Protein AF-A0A925ESD6-F1 (afdb_monomer_lite)

Radius of gyration: 20.18 Å; chains: 1; bounding box: 40×48×52 Å

pLDDT: mean 81.11, std 11.87, range [50.09, 95.19]

Sequence (131 aa):
MIEFLLDKLGITPVLFAGVSLWALALYLVFWQLNNRLVDLCGLWLNEMDRSMYNKETLERRPAGWEERNLLFASILSVIPALIASVFVFVILSATLGQSWALAMGVLFSIGSGVYQLGRQDARNSGTNRRP

Structure (mmCIF, N/CA/C/O backbone):
data_AF-A0A925ESD6-F1
#
_entry.id   AF-A0A925ESD6-F1
#
loop_
_atom_site.group_PDB
_atom_site.id
_atom_site.type_symbol
_atom_site.label_atom_id
_atom_site.label_alt_id
_atom_site.label_comp_id
_atom_site.label_asym_id
_atom_site.label_entity_id
_atom_site.label_seq_id
_atom_site.pdbx_PDB_ins_code
_atom_site.Cartn_x
_atom_site.Cartn_y
_atom_site.Cartn_z
_atom_site.occupancy
_atom_site.B_iso_or_equiv
_atom_site.auth_seq_id
_atom_site.auth_comp_id
_atom_site.auth_asym_id
_atom_site.auth_atom_id
_atom_site.pdbx_PDB_model_num
ATOM 1 N N . MET A 1 1 ? 11.105 13.793 23.929 1.00 50.09 1 MET A N 1
ATOM 2 C CA . MET A 1 1 ? 10.517 15.024 23.344 1.00 50.09 1 MET A CA 1
ATOM 3 C C . MET A 1 1 ? 9.790 14.744 22.026 1.00 50.09 1 MET A C 1
ATOM 5 O O . MET A 1 1 ? 8.660 15.185 21.896 1.00 50.09 1 MET A O 1
ATOM 9 N N . ILE A 1 2 ? 10.372 13.971 21.097 1.00 59.28 2 ILE A N 1
ATOM 10 C CA . ILE A 1 2 ? 9.706 13.550 19.844 1.00 59.28 2 ILE A CA 1
ATOM 11 C C . ILE A 1 2 ? 8.471 12.667 20.108 1.00 59.28 2 ILE A C 1
ATOM 13 O O . ILE A 1 2 ? 7.426 12.906 19.516 1.00 59.28 2 ILE A O 1
ATOM 17 N N . GLU A 1 3 ? 8.543 11.729 21.059 1.00 59.69 3 GLU A N 1
ATOM 18 C CA . GLU A 1 3 ? 7.414 10.831 21.372 1.00 59.69 3 GLU A CA 1
ATOM 19 C C . GLU A 1 3 ? 6.167 11.561 21.893 1.00 59.69 3 GLU A C 1
ATOM 21 O O . GLU A 1 3 ? 5.057 11.236 21.500 1.00 59.69 3 GLU A O 1
ATOM 26 N N . PHE A 1 4 ? 6.340 12.623 22.685 1.00 59.62 4 PHE A N 1
ATOM 27 C CA . PHE A 1 4 ? 5.232 13.438 23.199 1.00 59.62 4 PHE A CA 1
ATOM 28 C C . PHE A 1 4 ? 4.533 14.260 22.099 1.00 59.62 4 PHE A C 1
ATOM 30 O O . PHE A 1 4 ? 3.324 14.474 22.151 1.00 59.62 4 PHE A O 1
ATOM 37 N N . LEU A 1 5 ? 5.284 14.717 21.088 1.00 54.53 5 LEU A N 1
ATOM 38 C CA . LEU A 1 5 ? 4.716 15.406 19.924 1.00 54.53 5 LEU A CA 1
ATOM 39 C C . LEU A 1 5 ? 3.994 14.433 18.982 1.00 54.53 5 LEU A C 1
ATOM 41 O O . LEU A 1 5 ? 2.945 14.795 18.455 1.00 54.53 5 LEU A O 1
ATOM 45 N N . LEU A 1 6 ? 4.511 13.210 18.807 1.00 55.41 6 LEU A N 1
ATOM 46 C CA . LEU A 1 6 ? 3.856 12.151 18.026 1.00 55.41 6 LEU A CA 1
ATOM 47 C C . LEU A 1 6 ? 2.515 11.731 18.637 1.00 55.41 6 LEU A C 1
ATOM 49 O O . LEU A 1 6 ? 1.532 11.586 17.910 1.00 55.41 6 LEU A O 1
ATOM 53 N N . ASP A 1 7 ? 2.466 11.611 19.964 1.00 59.91 7 ASP A N 1
ATOM 54 C CA . ASP A 1 7 ? 1.257 11.234 20.700 1.00 59.91 7 ASP A CA 1
ATOM 55 C C . ASP A 1 7 ? 0.176 12.328 20.606 1.00 59.91 7 ASP A C 1
ATOM 57 O O . ASP A 1 7 ? -0.997 12.046 20.365 1.00 59.91 7 ASP A O 1
ATOM 61 N N . LYS A 1 8 ? 0.577 13.610 20.658 1.00 56.44 8 LYS A N 1
ATOM 62 C CA . LYS A 1 8 ? -0.329 14.754 20.429 1.00 56.44 8 LYS A CA 1
ATOM 63 C C . LYS A 1 8 ? -0.786 14.915 18.975 1.00 56.44 8 LYS A C 1
ATOM 65 O O . LYS A 1 8 ? -1.862 15.461 18.744 1.00 56.44 8 LYS A O 1
ATOM 70 N N . LEU A 1 9 ? 0.022 14.475 18.008 1.00 54.94 9 LEU A N 1
ATOM 71 C CA . LEU A 1 9 ? -0.329 14.428 16.582 1.00 54.94 9 LEU A CA 1
ATOM 72 C C . LEU A 1 9 ? -1.198 13.207 16.229 1.00 54.94 9 LEU A C 1
ATOM 74 O O . LEU A 1 9 ? -1.610 13.075 15.078 1.00 54.94 9 LEU A O 1
ATOM 78 N N . GLY A 1 10 ? -1.473 12.311 17.186 1.00 56.53 10 GLY A N 1
ATOM 79 C CA . GLY A 1 10 ? -2.245 11.088 16.955 1.00 56.53 10 GLY A CA 1
ATOM 80 C C . GLY A 1 10 ? -1.508 10.041 16.111 1.00 56.53 10 GLY A C 1
ATOM 81 O O . GLY A 1 10 ? -2.109 9.039 15.718 1.00 56.53 10 GLY A O 1
ATOM 82 N N . ILE A 1 11 ? -0.207 10.236 15.853 1.00 61.94 11 ILE A N 1
ATOM 83 C CA . ILE A 1 11 ? 0.666 9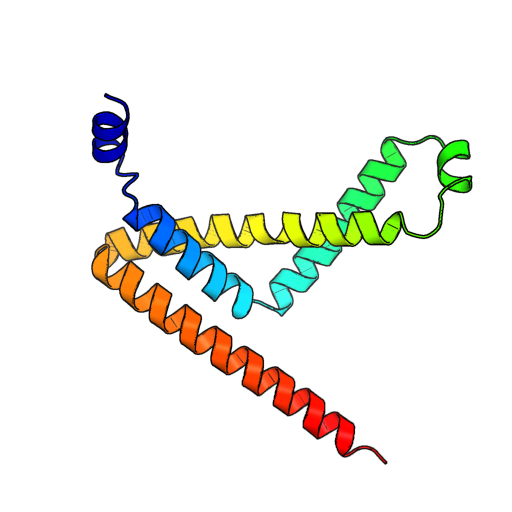.280 15.159 1.00 61.94 11 ILE A CA 1
ATOM 84 C C . ILE A 1 11 ? 1.120 8.249 16.192 1.00 61.94 11 ILE A C 1
ATOM 86 O O . ILE A 1 11 ? 2.263 8.204 16.642 1.00 61.94 11 ILE A O 1
ATOM 90 N N . THR A 1 12 ? 0.164 7.437 16.615 1.00 72.75 12 THR A N 1
ATOM 91 C CA . THR A 1 12 ? 0.405 6.304 17.500 1.00 72.75 12 THR A CA 1
ATOM 92 C C . THR A 1 12 ? 0.919 5.119 16.673 1.00 72.75 12 THR A C 1
ATOM 94 O O . THR A 1 12 ? 0.550 4.984 15.502 1.00 72.75 12 THR A O 1
ATOM 97 N N . PRO A 1 13 ? 1.728 4.207 17.246 1.00 79.81 13 PRO A N 1
ATOM 98 C CA . PRO A 1 13 ? 2.143 2.962 16.580 1.00 79.81 13 PRO A CA 1
ATOM 99 C C . PRO A 1 13 ? 0.959 2.175 15.994 1.00 79.81 13 PRO A C 1
ATOM 101 O O . PRO A 1 13 ? 1.061 1.514 14.962 1.00 79.81 13 PRO A O 1
ATOM 104 N N . VAL A 1 14 ? -0.198 2.324 16.637 1.00 82.44 14 VAL A N 1
ATOM 105 C CA . VAL A 1 14 ? -1.495 1.796 16.224 1.00 82.44 14 VAL A CA 1
ATOM 106 C C . VAL A 1 14 ? -1.909 2.268 14.828 1.00 82.44 14 VAL A C 1
ATOM 108 O O . VAL A 1 14 ? -2.446 1.476 14.058 1.00 82.44 14 VAL A O 1
ATOM 111 N N . LEU A 1 15 ? -1.644 3.527 14.473 1.00 83.62 15 LEU A N 1
ATOM 112 C CA . LEU A 1 15 ? -1.996 4.077 13.166 1.00 83.62 15 LEU A CA 1
ATOM 113 C C . LEU A 1 15 ? -1.196 3.396 12.052 1.00 83.62 15 LEU A C 1
ATOM 115 O O . LEU A 1 15 ? -1.781 2.951 11.072 1.00 83.62 15 LEU A O 1
ATOM 119 N N . PHE A 1 16 ? 0.116 3.220 12.224 1.00 86.88 16 PHE A N 1
ATOM 120 C CA . PHE A 1 16 ? 0.942 2.489 11.254 1.00 86.88 16 PHE A CA 1
ATOM 121 C C . PHE A 1 16 ? 0.553 1.009 11.151 1.00 86.88 16 PHE A C 1
ATOM 123 O O . PHE A 1 16 ? 0.512 0.455 10.049 1.00 86.88 16 PHE A O 1
ATOM 130 N N . ALA A 1 17 ? 0.211 0.372 12.273 1.00 89.44 17 ALA A N 1
ATOM 131 C CA . ALA A 1 17 ? -0.283 -1.002 12.270 1.00 89.44 17 ALA A CA 1
ATOM 132 C C . ALA A 1 17 ? -1.626 -1.117 11.525 1.00 89.44 17 ALA A C 1
ATOM 134 O O . ALA A 1 17 ? -1.793 -1.986 10.673 1.00 89.44 17 ALA A O 1
ATOM 135 N N . GLY A 1 18 ? -2.567 -0.204 11.771 1.00 90.19 18 GLY A N 1
ATOM 136 C CA . GLY A 1 18 ? -3.864 -0.198 11.098 1.00 90.19 18 GLY A CA 1
ATOM 137 C C . GLY A 1 18 ? -3.764 0.106 9.608 1.00 90.19 18 GLY A C 1
ATOM 138 O O . GLY A 1 18 ? -4.332 -0.616 8.792 1.00 90.19 18 GLY A O 1
ATOM 139 N N . VAL A 1 19 ? -2.996 1.130 9.243 1.00 91.81 19 VAL A N 1
ATOM 140 C CA . VAL A 1 19 ? -2.756 1.506 7.844 1.00 91.81 19 VAL A CA 1
ATOM 141 C C . VAL A 1 19 ? -2.075 0.365 7.089 1.00 91.81 19 VAL A C 1
ATOM 143 O O . VAL A 1 19 ? -2.512 0.034 5.994 1.00 91.81 19 VAL A O 1
ATOM 146 N N . SER A 1 20 ? -1.072 -0.303 7.670 1.00 91.06 20 SER A N 1
ATOM 147 C CA . SER A 1 20 ? -0.402 -1.429 7.000 1.00 91.06 20 SER A CA 1
ATOM 148 C C . SER A 1 20 ? -1.323 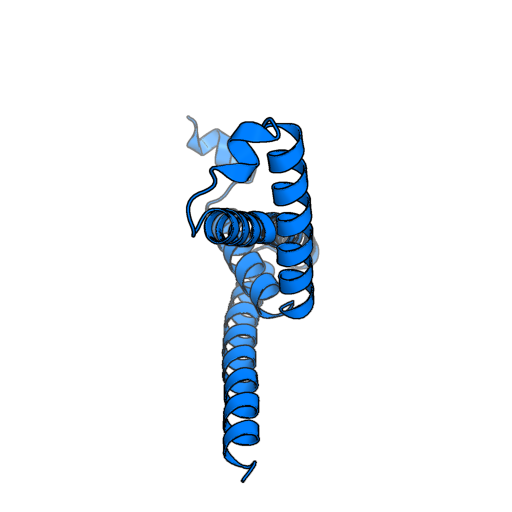-2.640 6.791 1.00 91.06 20 SER A C 1
ATOM 150 O O . SER A 1 20 ? -1.292 -3.239 5.715 1.00 91.06 20 SER A O 1
ATOM 152 N N . LEU A 1 21 ? -2.202 -2.953 7.751 1.00 93.44 21 LEU A N 1
ATOM 153 C CA . LEU A 1 21 ? -3.234 -3.987 7.593 1.00 93.44 21 LEU A CA 1
ATOM 154 C C . LEU A 1 21 ? -4.218 -3.644 6.470 1.00 93.44 21 LEU A C 1
ATOM 156 O O . LEU A 1 21 ? -4.485 -4.467 5.596 1.00 93.44 21 LEU A O 1
ATOM 160 N N . TRP A 1 22 ? -4.735 -2.415 6.452 1.00 94.25 22 TRP A N 1
ATOM 161 C CA . TRP A 1 22 ? -5.653 -1.984 5.398 1.00 94.25 22 TRP A CA 1
ATOM 162 C C . TRP A 1 22 ? -4.974 -1.899 4.032 1.00 94.25 22 TRP A C 1
ATOM 164 O O . TRP A 1 22 ? -5.590 -2.258 3.031 1.00 94.25 22 TRP A O 1
ATOM 174 N N . ALA A 1 23 ? -3.707 -1.490 3.974 1.00 92.75 23 ALA A N 1
ATOM 175 C CA . ALA A 1 23 ? -2.934 -1.470 2.739 1.00 92.75 23 ALA A CA 1
ATOM 176 C C . ALA A 1 23 ? -2.782 -2.881 2.173 1.00 92.75 23 ALA A C 1
ATOM 178 O O . ALA A 1 23 ? -3.046 -3.088 0.990 1.00 92.75 23 ALA A O 1
ATOM 179 N N . LEU A 1 24 ? -2.436 -3.855 3.021 1.00 90.31 24 LEU A N 1
ATOM 180 C CA . LEU A 1 24 ? -2.337 -5.257 2.627 1.00 90.31 24 LEU A CA 1
ATOM 181 C C . LEU A 1 24 ? -3.688 -5.796 2.146 1.00 90.31 24 LEU A C 1
ATOM 183 O O . LEU A 1 24 ? -3.769 -6.373 1.063 1.00 90.31 24 LEU A O 1
ATOM 187 N N . ALA A 1 25 ? -4.756 -5.575 2.913 1.00 92.44 25 ALA A N 1
ATOM 188 C CA . ALA A 1 25 ? -6.091 -6.037 2.555 1.00 92.44 25 ALA A CA 1
ATOM 189 C C . ALA A 1 25 ? -6.561 -5.460 1.210 1.00 92.44 25 ALA A C 1
ATOM 191 O O . ALA A 1 25 ? -6.997 -6.204 0.331 1.00 92.44 25 ALA A O 1
ATOM 192 N N . LEU A 1 26 ? -6.434 -4.144 1.015 1.00 90.12 26 LEU A N 1
ATOM 193 C CA . LEU A 1 26 ? -6.815 -3.484 -0.234 1.00 90.12 26 LEU A CA 1
ATOM 194 C C . LEU A 1 26 ? -5.945 -3.961 -1.397 1.00 90.12 26 LEU A C 1
ATOM 196 O O . LEU A 1 26 ? -6.474 -4.269 -2.465 1.00 90.12 26 LEU A O 1
ATOM 200 N N . TYR A 1 27 ? -4.636 -4.098 -1.182 1.00 88.81 27 TYR A N 1
ATOM 201 C CA . TYR A 1 27 ? -3.725 -4.624 -2.192 1.00 88.81 27 TYR A CA 1
ATOM 202 C C . TYR A 1 27 ? -4.136 -6.037 -2.637 1.00 88.81 27 TYR A C 1
ATOM 204 O O . TYR A 1 27 ? -4.134 -6.350 -3.827 1.00 88.81 27 TYR A O 1
ATOM 212 N N . LEU A 1 28 ? -4.550 -6.893 -1.702 1.00 86.31 28 LEU A N 1
ATOM 213 C CA . LEU A 1 28 ? -4.951 -8.256 -2.031 1.00 86.31 28 LEU A CA 1
ATOM 214 C C . LEU A 1 28 ? -6.330 -8.333 -2.703 1.00 86.31 28 LEU A C 1
ATOM 216 O O . LEU A 1 28 ? -6.512 -9.134 -3.622 1.00 86.31 28 LEU A O 1
ATOM 220 N N . VAL A 1 29 ? -7.299 -7.524 -2.277 1.00 84.31 29 VAL A N 1
ATOM 221 C CA . VAL A 1 29 ? -8.657 -7.530 -2.851 1.00 84.31 29 VAL A CA 1
ATOM 222 C C . VAL A 1 29 ? -8.659 -6.950 -4.265 1.00 84.31 29 VAL A C 1
ATOM 224 O O . VAL A 1 29 ? -9.262 -7.518 -5.180 1.00 84.31 29 VAL A O 1
ATOM 227 N N . PHE A 1 30 ? -7.944 -5.849 -4.480 1.00 84.38 30 PHE A N 1
ATOM 228 C CA . PHE A 1 30 ? -7.977 -5.097 -5.729 1.00 84.38 30 PHE A CA 1
ATOM 229 C C . PHE A 1 30 ? -6.936 -5.573 -6.753 1.00 84.38 30 PHE A C 1
ATOM 231 O O . PHE A 1 30 ? -6.292 -4.767 -7.419 1.00 84.38 30 PHE A O 1
ATOM 238 N N . TRP A 1 31 ? -6.819 -6.890 -6.961 1.00 78.00 31 TRP A N 1
ATOM 239 C CA . TRP A 1 31 ? -5.876 -7.477 -7.929 1.00 78.00 31 TRP A CA 1
ATOM 240 C C . TRP A 1 31 ? -5.943 -6.829 -9.325 1.00 78.00 31 TRP A C 1
ATOM 242 O O . TRP A 1 31 ? -4.921 -6.527 -9.932 1.00 78.00 31 TRP A O 1
ATOM 252 N N . GLN A 1 32 ? -7.152 -6.608 -9.851 1.00 76.94 32 GLN A N 1
ATOM 253 C CA . GLN A 1 32 ? -7.332 -6.004 -11.178 1.00 76.94 32 GLN A CA 1
ATOM 254 C C . GLN A 1 32 ? -6.891 -4.537 -11.217 1.00 76.94 32 GLN A C 1
ATOM 256 O O . GLN A 1 32 ? -6.353 -4.091 -12.228 1.00 76.94 32 GLN A O 1
ATOM 261 N N . LEU A 1 33 ? -7.121 -3.794 -10.131 1.00 78.19 33 LEU A N 1
ATOM 262 C CA . LEU A 1 33 ? -6.707 -2.399 -10.025 1.00 78.19 33 LEU A CA 1
ATOM 263 C C . LEU A 1 33 ? -5.185 -2.310 -9.929 1.00 78.19 33 LEU A C 1
ATOM 265 O O . LEU A 1 33 ? -4.585 -1.525 -10.652 1.00 78.19 33 LEU A O 1
ATOM 269 N N . ASN A 1 34 ? -4.567 -3.162 -9.108 1.00 82.12 34 ASN A N 1
ATOM 270 C CA . ASN A 1 34 ? -3.117 -3.210 -8.962 1.00 82.12 34 ASN A CA 1
ATOM 271 C C . ASN A 1 34 ? -2.425 -3.518 -10.282 1.00 82.12 34 ASN A C 1
ATOM 273 O O . ASN A 1 34 ? -1.521 -2.784 -10.652 1.00 82.12 34 ASN A O 1
ATOM 277 N N . ASN A 1 35 ? -2.885 -4.518 -11.038 1.00 82.62 35 ASN A N 1
ATOM 278 C CA . ASN A 1 35 ? -2.282 -4.816 -12.339 1.00 82.62 35 ASN A CA 1
ATOM 279 C C . ASN A 1 35 ? -2.354 -3.612 -13.289 1.00 82.62 35 ASN A C 1
ATOM 281 O O . ASN A 1 35 ? -1.354 -3.260 -13.901 1.00 82.62 35 ASN A O 1
ATOM 285 N N . ARG A 1 36 ? -3.494 -2.910 -13.335 1.00 84.50 36 ARG A N 1
ATOM 286 C CA . ARG A 1 36 ? -3.614 -1.680 -14.135 1.00 84.50 36 ARG A CA 1
ATOM 287 C C . ARG A 1 36 ? -2.681 -0.573 -13.652 1.00 84.50 36 ARG A C 1
ATOM 289 O O . ARG A 1 36 ? -2.144 0.161 -14.471 1.00 84.50 36 ARG A O 1
ATOM 296 N N . LEU A 1 37 ? -2.499 -0.431 -12.340 1.00 85.31 37 LEU A N 1
ATOM 297 C CA . LEU A 1 37 ? -1.568 0.543 -11.774 1.00 85.31 37 LEU A CA 1
ATOM 298 C C . LEU A 1 37 ? -0.121 0.199 -12.131 1.00 85.31 37 LEU A C 1
ATOM 300 O O . LEU A 1 37 ? 0.626 1.106 -12.485 1.00 85.31 37 LEU A O 1
ATOM 304 N N . VAL A 1 38 ? 0.259 -1.080 -12.088 1.00 84.88 38 VAL A N 1
ATOM 305 C CA . VAL A 1 38 ? 1.580 -1.545 -12.536 1.00 84.88 38 VAL A CA 1
ATOM 306 C C . VAL A 1 38 ? 1.782 -1.228 -14.015 1.00 84.88 38 VAL A C 1
ATOM 308 O O . VAL A 1 38 ? 2.809 -0.652 -14.360 1.00 84.88 38 VAL A O 1
ATOM 311 N N . ASP A 1 39 ? 0.796 -1.505 -14.869 1.00 84.94 39 ASP A N 1
ATOM 312 C CA . ASP A 1 39 ? 0.889 -1.219 -16.305 1.00 84.94 39 ASP A CA 1
ATOM 313 C C . ASP A 1 39 ? 1.027 0.289 -16.576 1.00 84.94 39 ASP A C 1
ATOM 315 O O . ASP A 1 39 ? 1.907 0.713 -17.323 1.00 84.94 39 ASP A O 1
ATOM 319 N N . LEU A 1 40 ? 0.204 1.123 -15.927 1.00 86.31 40 LEU A N 1
ATOM 320 C CA . LEU A 1 40 ? 0.267 2.584 -16.058 1.00 86.31 40 LEU A CA 1
ATOM 321 C C . LEU A 1 40 ? 1.596 3.149 -15.551 1.00 86.31 40 LEU A C 1
ATOM 323 O O . LEU A 1 40 ? 2.191 4.000 -16.212 1.00 86.31 40 LEU A O 1
ATOM 327 N N . CYS A 1 41 ? 2.074 2.671 -14.400 1.00 84.38 41 CYS A N 1
ATOM 328 C CA . CYS A 1 41 ? 3.368 3.079 -13.863 1.00 84.38 41 CYS A CA 1
ATOM 329 C C . CYS A 1 41 ? 4.505 2.617 -14.775 1.00 84.38 41 CYS A C 1
ATOM 331 O O . CYS A 1 41 ? 5.436 3.381 -14.991 1.00 84.38 41 CYS A O 1
ATOM 333 N N . GLY A 1 42 ? 4.419 1.414 -15.347 1.00 83.81 42 GLY A N 1
ATOM 334 C CA . GLY A 1 42 ? 5.401 0.890 -16.292 1.00 83.81 42 GLY A CA 1
ATOM 335 C C . GLY A 1 42 ? 5.469 1.724 -17.567 1.00 83.81 42 GLY A C 1
ATOM 336 O O . GLY A 1 42 ? 6.559 2.103 -17.988 1.00 83.81 42 GLY A O 1
ATOM 337 N N . LEU A 1 43 ? 4.315 2.084 -18.135 1.00 84.00 43 LEU A N 1
ATOM 338 C CA . LEU A 1 43 ? 4.227 2.976 -19.295 1.00 84.00 43 LEU A CA 1
ATOM 339 C C . LEU A 1 43 ? 4.794 4.363 -18.987 1.00 84.00 43 LEU A C 1
ATOM 341 O O . LEU A 1 43 ? 5.587 4.888 -19.764 1.00 84.00 43 LEU A O 1
ATOM 345 N N . TRP A 1 44 ? 4.430 4.937 -17.840 1.00 86.62 44 TRP A N 1
ATOM 346 C CA . TRP A 1 44 ? 4.920 6.248 -17.424 1.00 86.62 44 TRP A CA 1
ATOM 347 C C . TRP A 1 44 ? 6.433 6.246 -17.189 1.00 86.62 44 TRP A C 1
ATOM 349 O O . TRP A 1 44 ? 7.127 7.150 -17.643 1.00 86.62 44 TRP A O 1
ATOM 359 N N . LEU A 1 45 ? 6.961 5.207 -16.537 1.00 83.31 45 LEU A N 1
ATOM 360 C CA . LEU A 1 45 ? 8.392 5.063 -16.284 1.00 83.31 45 LEU A CA 1
ATOM 361 C C . LEU A 1 45 ? 9.166 4.855 -17.591 1.00 83.31 45 LEU A C 1
ATOM 363 O O . LEU A 1 45 ? 10.234 5.431 -17.759 1.00 83.31 45 LEU A O 1
ATOM 367 N N . ASN A 1 46 ? 8.609 4.092 -18.536 1.00 81.19 46 ASN A N 1
ATOM 368 C CA . ASN A 1 46 ? 9.201 3.907 -19.859 1.00 81.19 46 ASN A CA 1
ATOM 369 C C . ASN A 1 46 ? 9.236 5.223 -20.658 1.00 81.19 46 ASN A C 1
ATOM 371 O O . ASN A 1 46 ? 10.235 5.530 -21.305 1.00 81.19 46 ASN A O 1
ATOM 375 N N . GLU A 1 47 ? 8.184 6.039 -20.558 1.00 83.31 47 GLU A N 1
ATOM 376 C CA . GLU A 1 47 ? 8.133 7.355 -21.204 1.00 83.31 47 GLU A CA 1
ATOM 377 C C . GLU A 1 47 ? 9.110 8.352 -20.558 1.00 83.31 47 GLU A C 1
ATOM 379 O O . GLU A 1 47 ? 9.821 9.070 -21.262 1.00 83.31 47 GLU A O 1
ATOM 384 N N . MET A 1 48 ? 9.223 8.350 -19.225 1.00 83.06 48 MET A N 1
ATOM 385 C CA . MET A 1 48 ? 10.211 9.165 -18.503 1.00 83.06 48 MET A CA 1
ATOM 386 C C . MET A 1 48 ? 11.642 8.797 -18.898 1.00 83.06 48 MET A C 1
ATOM 388 O O . MET A 1 48 ? 12.475 9.668 -19.148 1.00 83.06 48 MET A O 1
ATOM 392 N N . ASP A 1 49 ? 11.917 7.503 -19.017 1.00 73.19 49 ASP A N 1
ATOM 393 C CA . ASP A 1 49 ? 13.226 6.987 -19.396 1.00 73.19 49 ASP A CA 1
ATOM 394 C C . ASP A 1 49 ? 13.564 7.347 -20.859 1.00 73.19 49 ASP A C 1
ATOM 396 O O . ASP A 1 49 ? 14.690 7.729 -21.183 1.00 73.19 49 ASP A O 1
ATOM 400 N N . ARG A 1 50 ? 12.566 7.342 -21.753 1.00 74.94 50 ARG A N 1
ATOM 401 C CA . ARG A 1 50 ? 12.712 7.814 -23.140 1.00 74.94 50 ARG A CA 1
ATOM 402 C C . ARG A 1 50 ? 12.925 9.327 -23.240 1.00 74.94 50 ARG A C 1
ATOM 404 O O . ARG A 1 50 ? 13.634 9.776 -24.136 1.00 74.94 50 ARG A O 1
ATOM 411 N N . SER A 1 51 ? 12.336 10.102 -22.331 1.00 79.19 51 SER A N 1
ATOM 412 C CA . SER A 1 51 ? 12.541 11.552 -22.246 1.00 79.19 51 SER A CA 1
ATOM 413 C C . SER A 1 51 ? 13.931 11.926 -21.724 1.00 79.19 51 SER A C 1
ATOM 415 O O . SER A 1 51 ? 14.408 13.022 -22.019 1.00 79.19 51 SER A O 1
ATOM 417 N N . MET A 1 52 ? 14.556 11.068 -20.915 1.00 70.94 52 MET A N 1
ATOM 418 C CA . MET A 1 52 ? 15.812 11.378 -20.227 1.00 70.94 52 MET A CA 1
ATOM 419 C C . MET A 1 52 ? 17.053 10.906 -21.000 1.00 70.94 52 MET A C 1
ATOM 421 O O . MET A 1 52 ? 18.120 11.508 -20.871 1.00 70.94 52 MET A O 1
ATOM 425 N N . TYR A 1 53 ? 16.927 9.862 -21.824 1.00 68.69 53 TYR A N 1
ATOM 426 C CA . TYR A 1 53 ? 18.045 9.270 -22.561 1.00 68.69 53 TYR A CA 1
ATOM 427 C C . TYR A 1 53 ? 17.994 9.564 -24.066 1.00 68.69 53 TYR A C 1
ATOM 429 O O . TYR A 1 53 ? 16.952 9.493 -24.712 1.00 68.69 53 TYR A O 1
ATOM 437 N N . ASN A 1 54 ? 19.158 9.875 -24.643 1.00 74.50 54 ASN A N 1
ATOM 438 C CA . ASN A 1 54 ? 19.304 10.131 -26.074 1.00 74.50 54 ASN A CA 1
ATOM 439 C C . ASN A 1 54 ? 19.151 8.831 -26.896 1.00 74.50 54 ASN A C 1
ATOM 441 O O . ASN A 1 54 ? 19.347 7.725 -26.390 1.00 74.50 54 ASN A O 1
ATOM 445 N N . LYS A 1 55 ? 18.828 8.938 -28.190 1.00 65.44 55 LYS A N 1
ATOM 446 C CA . LYS A 1 55 ? 18.544 7.761 -29.043 1.00 65.44 55 LYS A CA 1
ATOM 447 C C . LYS A 1 55 ? 19.714 6.765 -29.114 1.00 65.44 55 LYS A C 1
ATOM 449 O O . LYS A 1 55 ? 19.494 5.561 -29.109 1.00 65.44 55 LYS A O 1
ATOM 454 N N . GLU A 1 56 ? 20.948 7.261 -29.069 1.00 63.97 56 GLU A N 1
ATOM 455 C CA . GLU A 1 56 ? 22.168 6.440 -29.106 1.00 63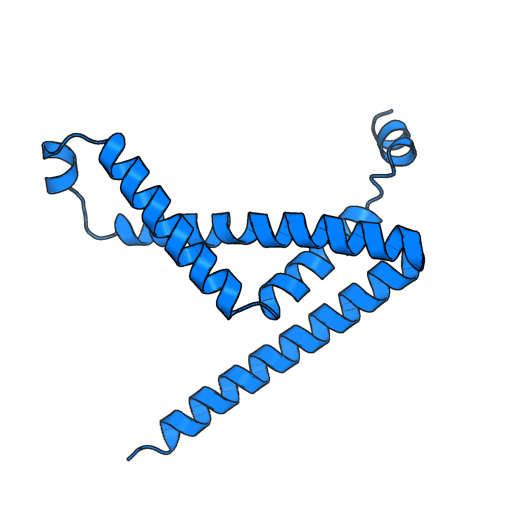.97 56 GLU A CA 1
ATOM 456 C C . GLU A 1 56 ? 22.384 5.590 -27.839 1.00 63.97 56 GLU A C 1
ATOM 458 O O . GLU A 1 56 ? 22.962 4.504 -27.908 1.00 63.97 56 GLU A O 1
ATOM 463 N N . THR A 1 57 ? 21.921 6.049 -26.669 1.00 63.25 57 THR A N 1
ATOM 464 C CA . THR A 1 57 ? 21.989 5.273 -25.417 1.00 63.25 57 THR A CA 1
ATOM 465 C C . THR A 1 57 ? 20.824 4.295 -25.280 1.00 63.25 57 THR A C 1
ATOM 467 O O . THR A 1 57 ? 20.987 3.249 -24.654 1.00 63.25 57 THR A O 1
ATOM 470 N N . LEU A 1 58 ? 19.680 4.584 -25.911 1.00 65.38 58 LEU A N 1
ATOM 471 C CA . LEU A 1 58 ? 18.548 3.657 -26.034 1.00 65.38 58 LEU A CA 1
ATOM 472 C C . LEU A 1 58 ? 18.912 2.408 -26.857 1.00 65.38 58 LEU A C 1
ATOM 474 O O . LEU A 1 58 ? 18.560 1.301 -26.458 1.00 65.38 58 LEU A O 1
ATOM 478 N N . GLU A 1 59 ? 19.663 2.566 -27.949 1.00 65.19 59 GLU A N 1
ATOM 479 C CA . GLU A 1 59 ? 20.095 1.451 -28.812 1.00 65.19 59 GLU A CA 1
ATOM 480 C C . GLU A 1 59 ? 21.162 0.552 -28.167 1.00 65.19 59 GLU A C 1
ATOM 482 O O . GLU A 1 59 ? 21.309 -0.610 -28.539 1.00 65.19 59 GLU A O 1
ATOM 487 N N . ARG A 1 60 ? 21.887 1.060 -27.162 1.00 70.00 60 ARG A N 1
ATOM 488 C CA . ARG A 1 60 ? 22.897 0.302 -26.403 1.00 70.00 60 ARG A CA 1
ATOM 489 C C . ARG A 1 60 ? 22.349 -0.368 -25.139 1.00 70.00 60 ARG A C 1
ATOM 491 O O . ARG A 1 60 ? 23.147 -0.830 -24.322 1.00 70.00 60 ARG A O 1
ATOM 498 N N . ARG A 1 61 ? 21.024 -0.412 -24.935 1.00 67.38 61 ARG A N 1
ATOM 499 C CA . ARG A 1 61 ? 20.436 -1.006 -23.722 1.00 67.38 61 ARG A CA 1
ATOM 500 C C . ARG A 1 61 ? 20.794 -2.496 -23.598 1.00 67.38 61 ARG A C 1
ATOM 502 O O . ARG A 1 61 ? 20.473 -3.272 -24.496 1.00 67.38 61 ARG A O 1
ATOM 509 N N . PRO A 1 62 ? 21.399 -2.929 -22.476 1.00 68.19 62 PRO A N 1
ATOM 510 C CA . PRO A 1 62 ? 21.509 -4.345 -22.163 1.00 68.19 62 PRO A CA 1
ATOM 511 C C . PRO A 1 62 ? 20.131 -4.983 -21.938 1.00 68.19 62 PRO A C 1
ATOM 513 O O . PRO A 1 62 ? 19.190 -4.327 -21.483 1.00 68.19 62 PRO A O 1
ATOM 516 N N . ALA A 1 63 ? 20.033 -6.288 -22.195 1.00 60.41 63 ALA A N 1
ATOM 517 C CA . ALA A 1 63 ? 18.868 -7.082 -21.816 1.00 60.41 63 ALA A CA 1
ATOM 518 C C . ALA A 1 63 ? 18.640 -6.989 -20.289 1.00 60.41 63 ALA A C 1
ATOM 520 O O . ALA A 1 63 ? 19.581 -7.174 -19.518 1.00 60.41 63 ALA A O 1
ATOM 521 N N . GLY A 1 64 ? 17.418 -6.645 -19.861 1.00 65.44 64 GLY A N 1
ATOM 522 C CA . GLY A 1 64 ? 17.033 -6.500 -18.443 1.00 65.44 64 GLY A CA 1
ATOM 523 C C . GLY A 1 64 ? 16.665 -5.077 -17.985 1.00 65.44 64 GLY A C 1
ATOM 524 O O . GLY A 1 64 ? 16.237 -4.881 -16.848 1.00 65.44 64 GLY A O 1
ATOM 525 N N . TRP A 1 65 ? 16.781 -4.058 -18.844 1.00 67.38 65 TRP A N 1
ATOM 526 C CA . TRP A 1 65 ? 16.366 -2.687 -18.490 1.00 67.38 65 TRP A CA 1
ATOM 527 C C . TRP A 1 65 ? 14.847 -2.520 -18.348 1.00 67.38 65 TRP A C 1
ATOM 529 O O . TRP A 1 65 ? 14.393 -1.849 -17.424 1.00 67.38 65 TRP A O 1
ATOM 539 N N . GLU A 1 66 ? 14.057 -3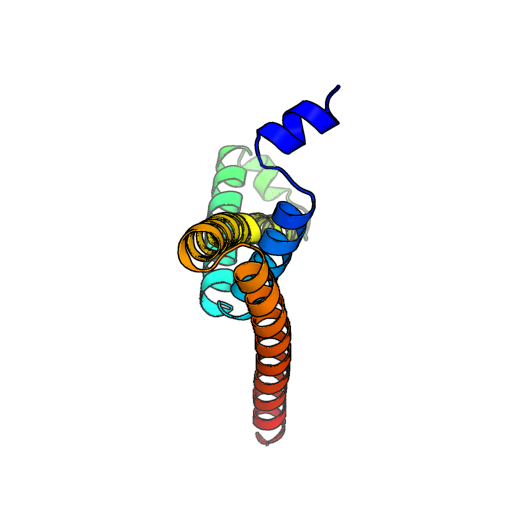.165 -19.206 1.00 69.06 66 GLU A N 1
ATOM 540 C CA . GLU A 1 66 ? 12.590 -3.159 -19.089 1.00 69.06 66 GLU A CA 1
ATOM 541 C C . GLU A 1 66 ? 12.113 -3.905 -17.839 1.00 69.06 66 GLU A C 1
ATOM 543 O O . GLU A 1 66 ? 1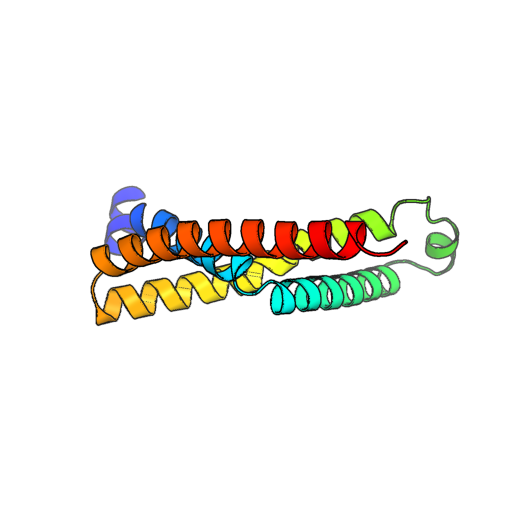1.181 -3.464 -17.169 1.00 69.06 66 GLU A O 1
ATOM 548 N N . GLU A 1 67 ? 12.808 -4.978 -17.456 1.00 75.94 67 GLU A N 1
ATOM 549 C CA . GLU A 1 67 ? 12.520 -5.734 -16.234 1.00 75.94 67 GLU A CA 1
ATOM 550 C C . GLU A 1 67 ? 12.733 -4.877 -14.980 1.00 75.94 67 GLU A C 1
ATOM 552 O O . GLU A 1 67 ? 11.906 -4.899 -14.069 1.00 75.94 67 GLU A O 1
ATOM 557 N N . ARG A 1 68 ? 13.783 -4.040 -14.948 1.00 76.62 68 ARG A N 1
ATOM 558 C CA . ARG A 1 68 ? 13.981 -3.062 -13.862 1.00 76.62 68 ARG A CA 1
ATOM 559 C C . ARG A 1 68 ? 12.822 -2.072 -13.781 1.00 76.62 68 ARG A C 1
ATOM 561 O O . ARG A 1 68 ? 12.337 -1.807 -12.682 1.00 76.62 68 ARG A O 1
ATOM 568 N N . ASN A 1 69 ? 12.358 -1.554 -14.918 1.00 78.81 69 ASN A N 1
ATOM 569 C CA . ASN A 1 69 ? 11.224 -0.632 -14.941 1.00 78.81 69 ASN A CA 1
ATOM 570 C C . ASN A 1 69 ? 9.928 -1.294 -14.458 1.00 78.81 69 ASN A C 1
ATOM 572 O O . ASN A 1 69 ? 9.179 -0.677 -13.702 1.00 78.81 69 ASN A O 1
ATOM 576 N N . LEU A 1 70 ? 9.694 -2.559 -14.814 1.00 79.06 70 LEU A N 1
ATOM 577 C CA . LEU A 1 70 ? 8.559 -3.339 -14.314 1.00 79.06 70 LEU A CA 1
ATOM 578 C C . LEU A 1 70 ? 8.627 -3.554 -12.794 1.00 79.06 70 LEU A C 1
ATOM 580 O O . LEU A 1 70 ? 7.613 -3.425 -12.107 1.00 79.06 70 LEU A O 1
ATOM 584 N N . LEU A 1 71 ? 9.817 -3.811 -12.243 1.00 82.25 71 LEU A N 1
ATOM 585 C CA . LEU A 1 71 ? 10.011 -3.926 -10.794 1.00 82.25 71 LEU A CA 1
ATOM 586 C C . LEU A 1 71 ? 9.709 -2.606 -10.070 1.00 82.25 71 LEU A C 1
ATOM 588 O O . LEU A 1 71 ? 8.972 -2.598 -9.081 1.00 82.25 71 LEU A O 1
ATOM 592 N N . PHE A 1 72 ? 10.224 -1.482 -10.573 1.00 82.06 72 PHE A N 1
ATOM 593 C CA . PHE A 1 72 ? 9.923 -0.167 -10.000 1.00 82.06 72 PHE A CA 1
ATOM 594 C C . PHE A 1 72 ? 8.441 0.189 -10.126 1.00 82.06 72 PHE A C 1
ATOM 596 O O . PHE A 1 72 ? 7.861 0.699 -9.168 1.00 82.06 72 PHE A O 1
ATOM 603 N N . ALA A 1 73 ? 7.807 -0.137 -11.252 1.00 85.56 73 ALA A N 1
ATOM 604 C CA . ALA A 1 73 ? 6.374 0.044 -11.444 1.00 85.56 73 ALA A CA 1
ATOM 605 C C . ALA A 1 73 ? 5.551 -0.770 -10.432 1.00 85.56 73 ALA A C 1
ATOM 607 O O . ALA A 1 73 ? 4.592 -0.249 -9.861 1.00 85.56 73 ALA A O 1
ATOM 608 N N . SER A 1 74 ? 5.965 -2.008 -10.135 1.00 84.56 74 SER A N 1
ATOM 609 C CA . SER A 1 74 ? 5.342 -2.830 -9.092 1.00 84.56 74 SER A CA 1
ATOM 610 C C . SER A 1 74 ? 5.399 -2.160 -7.721 1.00 84.56 74 SER A C 1
ATOM 612 O O . SER A 1 74 ? 4.388 -2.126 -7.022 1.00 84.56 74 SER A O 1
ATOM 614 N N . ILE A 1 75 ? 6.546 -1.602 -7.333 1.00 85.75 75 ILE A N 1
ATOM 615 C CA . ILE A 1 75 ? 6.697 -0.918 -6.040 1.00 85.75 75 ILE A CA 1
ATOM 616 C C . ILE A 1 75 ? 5.863 0.370 -6.015 1.00 85.75 75 ILE A C 1
ATOM 618 O O . ILE A 1 75 ? 5.143 0.624 -5.048 1.00 85.75 75 ILE A O 1
ATOM 622 N N . LEU A 1 76 ? 5.905 1.161 -7.091 1.00 86.12 76 LEU A N 1
ATOM 623 C CA . LEU A 1 76 ? 5.160 2.417 -7.195 1.00 86.12 76 LEU A CA 1
ATOM 624 C C . LEU A 1 76 ? 3.641 2.192 -7.117 1.00 86.12 76 LEU A C 1
ATOM 626 O O . LEU A 1 76 ? 2.922 2.997 -6.524 1.00 86.12 76 LEU A O 1
ATOM 630 N N . SER A 1 77 ? 3.157 1.064 -7.648 1.00 85.94 77 SER A N 1
ATOM 631 C CA . SER A 1 77 ? 1.737 0.687 -7.625 1.00 85.94 77 SER A CA 1
ATOM 632 C C . SER A 1 77 ? 1.169 0.471 -6.215 1.00 85.94 77 SER A C 1
ATOM 634 O O . SER A 1 77 ? -0.048 0.487 -6.031 1.00 85.94 77 SER A O 1
ATOM 636 N N . VAL A 1 78 ? 2.029 0.313 -5.203 1.00 86.38 78 VAL A N 1
ATOM 637 C CA . VAL A 1 78 ? 1.623 0.176 -3.796 1.00 86.38 78 VAL A CA 1
ATOM 638 C C . VAL A 1 78 ? 1.195 1.526 -3.206 1.00 86.38 78 VAL A C 1
ATOM 640 O O . VAL A 1 78 ? 0.384 1.564 -2.280 1.00 86.38 78 VAL A O 1
ATOM 643 N N . ILE A 1 79 ? 1.675 2.650 -3.752 1.00 88.31 79 ILE A N 1
ATOM 644 C CA . ILE A 1 79 ? 1.403 3.995 -3.217 1.00 88.31 79 ILE A CA 1
ATOM 645 C C . ILE A 1 79 ? -0.103 4.323 -3.207 1.00 88.31 79 ILE A C 1
ATOM 647 O O . ILE A 1 79 ? -0.601 4.739 -2.159 1.00 88.31 79 ILE A O 1
ATOM 651 N N . PRO A 1 80 ? -0.876 4.103 -4.290 1.00 86.06 80 PRO A N 1
ATOM 652 C CA . PRO A 1 80 ? -2.325 4.303 -4.263 1.00 86.06 80 PRO A CA 1
ATOM 653 C C . PRO A 1 80 ? -3.041 3.462 -3.200 1.00 86.06 80 PRO A C 1
ATOM 655 O O . PRO A 1 80 ? -3.950 3.961 -2.537 1.00 86.06 80 PRO A O 1
ATOM 658 N N . ALA A 1 81 ? -2.612 2.211 -2.998 1.00 88.19 81 ALA A N 1
ATOM 659 C CA . ALA A 1 81 ? -3.173 1.342 -1.965 1.00 88.19 81 ALA A CA 1
ATOM 660 C C . ALA A 1 81 ? -2.861 1.866 -0.554 1.00 88.19 81 ALA A C 1
ATOM 662 O O . ALA A 1 81 ? -3.736 1.851 0.312 1.00 88.19 81 ALA A O 1
ATOM 663 N N . LEU A 1 82 ? -1.655 2.402 -0.333 1.00 90.31 82 LEU A N 1
ATOM 664 C CA . LEU A 1 82 ? -1.288 3.059 0.923 1.00 90.31 82 LEU A CA 1
ATOM 665 C C . LEU A 1 82 ? -2.143 4.302 1.180 1.00 90.31 82 LEU A C 1
ATOM 667 O O . LEU A 1 82 ? -2.695 4.446 2.268 1.00 90.31 82 LEU A O 1
ATOM 671 N N . ILE A 1 83 ? -2.326 5.162 0.180 1.00 90.75 83 ILE A N 1
ATOM 672 C CA . ILE A 1 83 ? -3.185 6.346 0.307 1.00 90.75 83 ILE A CA 1
ATOM 673 C C . ILE A 1 83 ? -4.613 5.920 0.671 1.00 90.75 83 ILE A C 1
ATOM 675 O O . ILE A 1 83 ? -5.169 6.401 1.659 1.00 90.75 83 ILE A O 1
ATOM 679 N N . ALA A 1 84 ? -5.182 4.961 -0.066 1.00 91.19 84 ALA A N 1
ATOM 680 C CA . ALA A 1 84 ? -6.515 4.432 0.208 1.00 91.19 84 ALA A CA 1
ATOM 681 C C . ALA A 1 84 ? -6.624 3.828 1.617 1.00 91.19 84 ALA A C 1
ATOM 683 O O . ALA A 1 84 ? -7.626 4.036 2.298 1.00 91.19 84 ALA A O 1
ATOM 684 N N . SER A 1 85 ? -5.588 3.133 2.090 1.00 91.38 85 SER A N 1
ATOM 685 C CA . SER A 1 85 ? -5.580 2.543 3.430 1.00 91.38 85 SER A CA 1
ATOM 686 C C . SER A 1 85 ? -5.621 3.583 4.547 1.00 91.38 85 SER A C 1
ATOM 688 O O . SER A 1 85 ? -6.331 3.377 5.530 1.00 91.38 85 SER A O 1
ATOM 690 N N . VAL A 1 86 ? -4.945 4.727 4.378 1.00 91.69 86 VAL A N 1
ATOM 691 C CA . VAL A 1 86 ? -5.035 5.850 5.322 1.00 91.69 86 VAL A CA 1
ATOM 692 C C . VAL A 1 86 ? -6.460 6.388 5.354 1.00 91.69 86 VAL A C 1
ATOM 694 O O . VAL A 1 86 ? -7.020 6.540 6.437 1.00 91.69 86 VAL A O 1
ATOM 697 N N . PHE A 1 87 ? -7.081 6.606 4.190 1.00 92.56 87 PHE A N 1
ATOM 698 C CA . PHE A 1 87 ? -8.474 7.055 4.122 1.00 92.56 87 PHE A CA 1
ATOM 699 C C . PHE A 1 87 ? -9.423 6.082 4.821 1.00 92.56 87 PHE A C 1
ATOM 701 O O . PHE A 1 87 ? -10.207 6.501 5.669 1.00 92.56 87 PHE A O 1
ATOM 708 N N . VAL A 1 88 ? -9.329 4.788 4.512 1.00 92.44 88 VAL A N 1
ATOM 709 C CA . VAL A 1 88 ? -10.191 3.766 5.118 1.00 92.44 88 VAL A CA 1
ATOM 710 C C . VAL A 1 88 ? -9.977 3.695 6.629 1.00 92.44 88 VAL A C 1
ATOM 712 O O . VAL A 1 88 ? -10.950 3.714 7.382 1.00 92.44 88 VAL A O 1
ATOM 715 N N . PHE A 1 89 ? -8.726 3.679 7.093 1.00 91.19 89 PHE A N 1
ATOM 716 C CA . PHE A 1 89 ? -8.423 3.629 8.520 1.00 91.19 89 PHE A CA 1
ATOM 717 C C . PHE A 1 89 ? -8.936 4.868 9.261 1.00 91.19 89 PHE A C 1
ATOM 719 O O . PHE A 1 89 ? -9.529 4.728 10.330 1.00 91.19 89 PHE A O 1
ATOM 726 N N . VAL A 1 90 ? -8.752 6.067 8.700 1.00 89.75 90 VAL A N 1
ATOM 727 C CA . VAL A 1 90 ? -9.222 7.324 9.302 1.00 89.75 90 VAL A CA 1
ATOM 728 C C . VAL A 1 90 ? -10.746 7.375 9.344 1.00 89.75 90 VAL A C 1
ATOM 730 O O . VAL A 1 90 ? -11.298 7.685 10.397 1.00 89.75 90 VAL A O 1
ATOM 733 N N . ILE A 1 91 ? -11.429 7.020 8.249 1.00 92.31 91 ILE A N 1
ATOM 734 C CA . ILE A 1 91 ? -12.899 6.985 8.196 1.00 92.31 91 ILE A CA 1
ATOM 735 C C . ILE A 1 91 ? -13.432 6.026 9.260 1.00 92.31 91 ILE A C 1
ATOM 737 O O . ILE A 1 91 ? -14.247 6.425 10.085 1.00 92.31 91 IL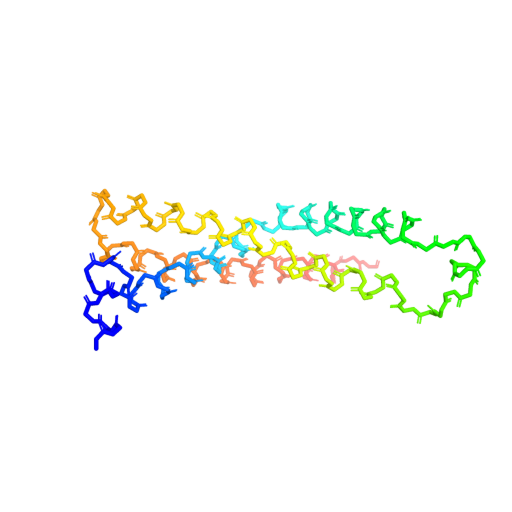E A O 1
ATOM 741 N N . LEU A 1 92 ? -12.930 4.791 9.295 1.00 92.12 92 LEU A N 1
ATOM 742 C CA . LEU A 1 92 ? -13.390 3.785 10.252 1.00 92.12 92 LEU A CA 1
ATOM 743 C C . LEU A 1 92 ? -13.063 4.158 11.697 1.00 92.12 92 LEU A C 1
ATOM 745 O O . LEU A 1 92 ? -13.882 3.936 12.588 1.00 92.12 92 LEU A O 1
ATOM 749 N N . SER A 1 93 ? -11.893 4.751 11.928 1.00 88.12 93 SER A N 1
ATOM 750 C CA . SER A 1 93 ? -11.509 5.233 13.255 1.00 88.12 93 SER A CA 1
ATOM 751 C C . SER A 1 93 ? -12.408 6.377 13.717 1.00 88.12 93 SER A C 1
ATOM 753 O O . SER A 1 93 ? -12.745 6.428 14.896 1.00 88.12 93 SER A O 1
ATOM 755 N N . ALA A 1 94 ? -12.832 7.259 12.808 1.00 88.12 94 ALA A N 1
ATOM 756 C CA . ALA A 1 94 ? -13.748 8.352 13.114 1.00 88.12 94 ALA A CA 1
ATOM 757 C C . ALA A 1 94 ? -15.194 7.873 13.334 1.00 88.12 94 ALA A C 1
ATOM 759 O O . ALA A 1 94 ? -15.894 8.436 14.171 1.00 88.12 94 ALA A O 1
ATOM 760 N N . THR A 1 95 ? -15.651 6.845 12.609 1.00 92.12 95 THR A N 1
ATOM 761 C CA . THR A 1 95 ? -17.041 6.369 12.694 1.00 92.12 95 THR A CA 1
ATOM 762 C C . THR A 1 95 ? -17.265 5.331 13.792 1.00 92.12 95 THR A C 1
ATOM 764 O O . THR A 1 95 ? -18.258 5.409 14.507 1.00 92.12 95 THR A O 1
ATOM 767 N N . LEU A 1 96 ? -16.381 4.334 13.909 1.00 89.62 96 LEU A N 1
ATOM 768 C CA . LEU A 1 96 ? -16.544 3.182 14.812 1.00 89.62 96 LEU A CA 1
ATOM 769 C C . LEU A 1 96 ? -15.497 3.147 15.939 1.00 89.62 96 LEU A C 1
ATOM 771 O O . LEU A 1 96 ? -15.647 2.382 16.890 1.00 89.62 96 LEU A O 1
ATOM 775 N N . GLY A 1 97 ? -14.445 3.961 15.854 1.00 87.56 97 GLY A N 1
ATOM 776 C CA . GLY A 1 97 ? -13.323 3.946 16.789 1.00 87.56 97 GLY A CA 1
ATOM 777 C C . GLY A 1 97 ? -12.141 3.102 16.302 1.00 87.56 97 GLY A C 1
ATOM 778 O O . GLY A 1 97 ? -12.263 2.218 15.450 1.00 87.56 97 GLY A O 1
ATOM 779 N N . GLN A 1 98 ? -10.959 3.375 16.862 1.00 83.69 98 GLN A N 1
ATOM 780 C CA . GLN A 1 98 ? -9.701 2.757 16.421 1.00 83.69 98 GLN A CA 1
ATOM 781 C C . GLN A 1 98 ? -9.670 1.230 16.592 1.00 83.69 98 GLN A C 1
ATOM 783 O O . GLN A 1 98 ? -9.128 0.532 15.738 1.00 83.69 98 GLN A O 1
ATOM 788 N N . SER A 1 99 ? -10.258 0.688 17.664 1.00 88.44 99 SER A N 1
ATOM 789 C CA . SER A 1 99 ? -10.265 -0.761 17.922 1.00 88.44 99 SER A CA 1
ATOM 790 C C . SER A 1 99 ? -11.015 -1.539 16.838 1.00 88.44 99 SER A C 1
ATOM 792 O O . SER A 1 99 ? -10.533 -2.568 16.363 1.00 88.44 99 SER A O 1
ATOM 794 N N . TRP A 1 100 ? -12.154 -1.012 16.389 1.00 92.00 100 TRP A N 1
ATOM 795 C CA . TRP A 1 100 ? -12.936 -1.576 15.292 1.00 92.00 100 TRP A CA 1
ATOM 796 C C . TRP A 1 100 ? -12.198 -1.493 13.959 1.00 92.00 100 TRP A C 1
ATOM 798 O O . TRP A 1 100 ? -12.164 -2.478 13.219 1.00 92.00 100 TRP A O 1
ATOM 808 N N . ALA A 1 101 ? -11.568 -0.351 13.668 1.00 90.31 101 ALA A N 1
ATOM 809 C CA . ALA A 1 101 ? -10.780 -0.174 12.451 1.00 90.31 101 ALA A CA 1
ATOM 810 C C . ALA A 1 101 ? -9.629 -1.195 12.358 1.00 90.31 101 ALA A C 1
ATOM 812 O O . ALA A 1 101 ? -9.399 -1.761 11.287 1.00 90.31 101 ALA A O 1
ATOM 813 N N . LEU A 1 102 ? -8.945 -1.476 13.474 1.00 89.50 102 LEU A N 1
ATOM 814 C CA . LEU A 1 102 ? -7.890 -2.494 13.548 1.00 89.50 102 LEU A CA 1
ATOM 815 C C . LEU A 1 102 ? -8.439 -3.910 13.370 1.00 89.50 102 LEU A C 1
ATOM 817 O O . LEU A 1 102 ? -7.937 -4.656 12.531 1.00 89.50 102 LEU A O 1
ATOM 821 N N . ALA A 1 103 ? -9.469 -4.282 14.137 1.00 93.06 103 ALA A N 1
ATOM 822 C CA . ALA A 1 103 ? -10.031 -5.631 14.107 1.00 93.06 103 ALA A CA 1
ATOM 823 C C . ALA A 1 103 ? -10.559 -5.991 12.711 1.00 93.06 103 ALA A C 1
ATOM 825 O O . ALA A 1 103 ? -10.261 -7.066 12.187 1.00 93.06 103 ALA A O 1
ATOM 826 N N . MET A 1 104 ? -11.277 -5.065 12.068 1.00 94.00 104 MET A N 1
ATOM 827 C CA . MET A 1 104 ? -11.727 -5.250 10.689 1.00 94.00 104 MET A CA 1
ATOM 828 C C . MET A 1 104 ? -10.555 -5.332 9.713 1.00 94.00 104 MET A C 1
ATOM 830 O O . MET A 1 104 ? -10.568 -6.203 8.850 1.00 94.00 104 MET A O 1
ATOM 834 N N . GLY A 1 105 ? -9.516 -4.507 9.875 1.00 92.31 105 GLY A N 1
ATOM 835 C CA . GLY A 1 105 ? -8.308 -4.589 9.049 1.00 92.31 105 GLY A CA 1
ATOM 836 C C . GLY A 1 105 ? -7.647 -5.972 9.103 1.00 92.31 105 GLY A C 1
ATOM 837 O O . GLY A 1 105 ? -7.294 -6.529 8.061 1.00 92.31 105 GLY A O 1
ATOM 838 N N . VAL A 1 106 ? -7.547 -6.575 10.295 1.00 94.44 106 VAL A N 1
ATOM 839 C CA . VAL A 1 106 ? -7.032 -7.947 10.467 1.00 94.44 106 VAL A CA 1
ATOM 840 C C . VAL A 1 106 ? -7.925 -8.965 9.755 1.00 94.44 106 VAL A C 1
ATOM 842 O O . VAL A 1 106 ? -7.427 -9.770 8.966 1.00 94.44 106 VAL A O 1
ATOM 845 N N . LEU A 1 107 ? -9.241 -8.916 9.984 1.00 95.19 107 LEU A N 1
ATOM 846 C CA . LEU A 1 107 ? -10.190 -9.853 9.372 1.00 95.19 107 LEU A CA 1
ATOM 847 C C . LEU A 1 107 ? -10.184 -9.764 7.843 1.00 95.19 107 LEU A C 1
ATOM 849 O O . LEU A 1 107 ? -10.147 -10.792 7.166 1.00 95.19 107 LEU A O 1
ATOM 853 N N . PHE A 1 108 ? -10.164 -8.551 7.293 1.00 94.44 108 PHE A N 1
ATOM 854 C CA . PHE A 1 108 ? -10.075 -8.334 5.852 1.00 94.44 108 PHE A CA 1
ATOM 855 C C . PHE A 1 108 ? -8.735 -8.806 5.281 1.00 94.44 108 PHE A C 1
ATOM 857 O O . PHE A 1 108 ? -8.713 -9.383 4.194 1.00 94.44 108 PHE A O 1
ATOM 864 N N . SER A 1 109 ? -7.625 -8.626 6.001 1.00 93.56 109 SER A N 1
ATOM 865 C CA . SER A 1 109 ? -6.313 -9.134 5.573 1.00 93.56 109 SER A CA 1
ATOM 866 C C . SER A 1 109 ? -6.312 -10.660 5.477 1.00 93.56 109 SER A C 1
ATOM 868 O O . SER A 1 109 ? -5.924 -11.218 4.452 1.00 93.56 109 SER A O 1
ATOM 870 N N . ILE A 1 110 ? -6.822 -11.341 6.507 1.00 94.81 110 ILE A N 1
ATOM 871 C CA . ILE A 1 110 ? -6.933 -12.806 6.517 1.00 94.81 110 ILE A CA 1
ATOM 872 C C . ILE A 1 110 ? -7.884 -13.273 5.407 1.00 94.81 110 ILE A C 1
ATOM 874 O O . ILE A 1 110 ? -7.525 -14.134 4.604 1.00 94.81 110 ILE A O 1
ATOM 878 N N . GLY A 1 111 ? -9.078 -12.681 5.319 1.00 93.56 111 GLY A N 1
ATOM 879 C CA . GLY A 1 111 ? -10.091 -13.058 4.334 1.00 93.56 111 GLY A CA 1
ATOM 880 C C . GLY A 1 111 ? -9.627 -12.855 2.892 1.00 93.56 111 GLY A C 1
ATOM 881 O O . GLY A 1 111 ? -9.815 -13.734 2.052 1.00 93.56 111 GLY A O 1
ATOM 882 N N . SER A 1 112 ? -8.964 -11.734 2.604 1.00 91.25 112 SER A N 1
ATOM 883 C CA . SER A 1 112 ? -8.411 -11.452 1.275 1.00 91.25 112 SER A CA 1
ATOM 884 C C . SER A 1 112 ? -7.262 -12.393 0.906 1.00 91.25 112 SER A C 1
ATOM 886 O O . SER A 1 112 ? -7.205 -12.847 -0.238 1.00 91.25 112 SER A O 1
ATOM 888 N N . GLY A 1 113 ? -6.405 -12.760 1.865 1.00 90.62 113 GLY A N 1
ATOM 889 C CA . GLY A 1 113 ? -5.366 -13.773 1.675 1.00 90.62 113 GLY A CA 1
ATOM 890 C C . GLY A 1 113 ? -5.945 -15.148 1.330 1.00 90.62 113 GLY A C 1
ATOM 891 O O . GLY A 1 113 ? -5.555 -15.751 0.329 1.00 90.62 113 GLY A O 1
ATOM 892 N N . VAL A 1 114 ? -6.934 -15.615 2.098 1.00 94.00 114 VAL A N 1
ATOM 893 C CA . VAL A 1 114 ? -7.624 -16.892 1.834 1.00 94.00 114 VAL A CA 1
ATOM 894 C C . VAL A 1 114 ? -8.327 -16.871 0.474 1.00 94.00 114 VAL A C 1
ATOM 896 O O . VAL A 1 114 ? -8.197 -17.817 -0.305 1.00 94.00 114 VAL A O 1
ATOM 899 N N . TYR A 1 115 ? -9.024 -15.780 0.146 1.00 90.69 115 TYR A N 1
ATOM 900 C CA . TYR A 1 115 ? -9.686 -15.618 -1.148 1.00 90.69 115 TYR A CA 1
ATOM 901 C C . TYR A 1 115 ? -8.696 -15.667 -2.319 1.00 90.69 115 TYR A C 1
ATOM 903 O O . TYR A 1 115 ? -8.961 -16.324 -3.328 1.00 90.69 115 TYR A O 1
ATOM 911 N N . GLN A 1 116 ? -7.545 -15.002 -2.196 1.00 88.06 116 GLN A N 1
ATOM 912 C CA . GLN A 1 116 ? -6.502 -15.021 -3.221 1.00 88.06 116 GLN A CA 1
ATOM 913 C C . GLN A 1 116 ? -5.954 -16.429 -3.460 1.00 88.06 116 GLN A C 1
ATOM 915 O O . GLN A 1 116 ? -5.865 -16.843 -4.619 1.00 88.06 116 GLN A O 1
ATOM 920 N N . LEU A 1 117 ? -5.658 -17.170 -2.388 1.00 89.75 117 LEU A N 1
ATOM 921 C CA . LEU A 1 117 ? -5.196 -18.556 -2.478 1.00 89.75 117 LEU A CA 1
ATOM 922 C C . LEU A 1 117 ? -6.240 -19.445 -3.164 1.00 89.75 117 LEU A C 1
ATOM 924 O O . LEU A 1 117 ? -5.914 -20.146 -4.120 1.00 89.75 117 LEU A O 1
ATOM 928 N N . GLY A 1 118 ? -7.510 -19.347 -2.758 1.00 90.88 118 GLY A N 1
ATOM 929 C CA . GLY A 1 118 ? -8.598 -20.104 -3.385 1.00 90.88 118 GLY A CA 1
ATOM 930 C C . GLY A 1 118 ? -8.798 -19.752 -4.864 1.00 90.88 118 GLY A C 1
ATOM 931 O O . GLY A 1 118 ? -8.971 -20.632 -5.706 1.00 90.88 118 GLY A O 1
ATOM 932 N N . ARG A 1 119 ? -8.708 -18.465 -5.221 1.00 87.94 119 ARG A N 1
ATOM 933 C CA . ARG A 1 119 ? -8.791 -18.006 -6.617 1.00 87.94 119 ARG A CA 1
ATOM 934 C C . ARG A 1 119 ? -7.635 -18.541 -7.465 1.00 87.94 119 ARG A C 1
ATOM 936 O O . ARG A 1 119 ? -7.839 -18.850 -8.640 1.00 87.94 119 ARG A O 1
ATOM 943 N N . GLN A 1 120 ? -6.427 -18.606 -6.910 1.00 87.25 120 GLN A N 1
ATOM 944 C CA . GLN A 1 120 ? -5.256 -19.133 -7.608 1.00 87.25 120 GLN A CA 1
ATOM 945 C C . GLN A 1 120 ? -5.366 -20.648 -7.815 1.00 87.25 120 GLN A C 1
ATOM 947 O O . GLN A 1 120 ? -5.112 -21.128 -8.920 1.00 87.25 120 GLN A O 1
ATOM 952 N N . ASP A 1 121 ? -5.837 -21.380 -6.808 1.00 91.75 121 ASP A N 1
ATOM 953 C CA . ASP A 1 121 ? -6.077 -22.821 -6.907 1.00 91.75 121 ASP A CA 1
ATOM 954 C C . ASP A 1 121 ? -7.157 -23.166 -7.952 1.00 91.75 121 ASP A C 1
ATOM 956 O O . ASP A 1 121 ? -6.975 -24.043 -8.804 1.00 91.75 121 ASP A O 1
ATOM 960 N N . ALA A 1 122 ? -8.243 -22.386 -8.002 1.00 87.38 122 ALA A N 1
ATOM 961 C CA . ALA A 1 122 ? -9.281 -22.524 -9.026 1.00 87.38 122 ALA A CA 1
ATOM 962 C C . ALA A 1 122 ? -8.745 -22.316 -10.460 1.00 87.38 122 ALA A C 1
ATOM 964 O O . ALA A 1 122 ? -9.178 -22.983 -11.401 1.00 87.38 122 ALA A O 1
ATOM 965 N N . ARG A 1 123 ? -7.775 -21.410 -10.648 1.00 86.44 123 ARG A N 1
ATOM 966 C CA . ARG A 1 123 ? -7.117 -21.202 -11.952 1.00 86.44 123 ARG A CA 1
ATOM 967 C C . ARG A 1 123 ? -6.214 -22.375 -12.328 1.00 86.44 123 ARG A C 1
ATOM 969 O O . ARG A 1 123 ? -6.238 -22.810 -13.477 1.00 86.44 123 ARG A O 1
ATOM 976 N N . ASN A 1 124 ? -5.446 -22.895 -11.374 1.00 85.75 124 ASN A N 1
ATOM 977 C CA . ASN A 1 124 ? -4.509 -23.994 -11.614 1.00 85.75 124 ASN A CA 1
ATOM 978 C C . ASN A 1 124 ? -5.242 -25.307 -11.933 1.00 85.75 124 ASN A C 1
ATOM 980 O O . ASN A 1 124 ? -4.885 -26.007 -12.882 1.00 85.75 124 ASN A O 1
ATOM 984 N N . SER A 1 125 ? -6.314 -25.607 -11.198 1.00 83.56 125 SER A N 1
ATOM 985 C CA . SER A 1 125 ? -7.148 -26.794 -11.426 1.00 83.56 125 SER A CA 1
ATOM 986 C C . SER A 1 125 ? -7.909 -26.752 -12.758 1.00 83.56 125 SER A C 1
ATOM 988 O O . SER A 1 125 ? -8.056 -27.787 -13.409 1.00 83.56 125 SER A O 1
ATOM 990 N N . GLY A 1 126 ? -8.349 -25.571 -13.210 1.00 73.62 126 GLY A N 1
ATOM 991 C CA . GLY A 1 126 ? -8.974 -25.390 -14.526 1.00 73.62 126 GLY A CA 1
ATOM 992 C C . GLY A 1 126 ? -8.008 -25.580 -15.703 1.00 73.62 126 GLY A C 1
ATOM 993 O O . GLY A 1 126 ? -8.405 -26.112 -16.740 1.00 73.62 126 GLY A O 1
ATOM 994 N N . THR A 1 127 ? -6.740 -25.192 -15.541 1.00 64.94 127 THR A N 1
ATOM 995 C CA . THR A 1 127 ? -5.684 -25.414 -16.546 1.00 64.94 127 THR A CA 1
ATOM 996 C C . THR A 1 127 ? -5.304 -26.891 -16.650 1.00 64.94 127 THR A C 1
ATOM 998 O O . THR A 1 127 ? -5.140 -27.391 -17.757 1.00 64.94 127 THR A O 1
ATOM 1001 N N . ASN A 1 128 ? -5.267 -27.622 -15.530 1.00 61.06 128 ASN A N 1
ATOM 1002 C CA . ASN A 1 128 ? -4.939 -29.056 -15.500 1.00 61.06 128 ASN A CA 1
ATOM 1003 C C . ASN A 1 128 ? -6.048 -29.972 -16.076 1.00 61.06 128 ASN A C 1
ATOM 1005 O O . ASN A 1 128 ? -5.880 -31.183 -16.157 1.00 61.06 128 ASN A O 1
ATOM 1009 N N . ARG A 1 129 ? -7.207 -29.410 -16.453 1.00 59.78 129 ARG A N 1
ATOM 1010 C CA . ARG A 1 129 ? -8.322 -30.129 -17.100 1.00 59.78 129 ARG A CA 1
ATOM 1011 C C . ARG A 1 129 ? -8.415 -29.897 -18.611 1.00 59.78 129 ARG A C 1
ATOM 1013 O O . ARG A 1 129 ? -9.364 -30.383 -19.225 1.00 59.78 129 ARG A O 1
ATOM 1020 N N . ARG A 1 130 ? -7.488 -29.147 -19.215 1.00 53.00 130 ARG A N 1
ATOM 1021 C CA . ARG A 1 130 ? -7.417 -29.013 -20.677 1.00 53.00 130 ARG A CA 1
ATOM 1022 C C . ARG A 1 130 ? -6.451 -30.081 -21.220 1.00 53.00 130 ARG A C 1
ATOM 1024 O O . ARG A 1 130 ? -5.300 -30.054 -20.791 1.00 53.00 130 ARG A O 1
ATOM 1031 N N . PRO A 1 131 ? -6.925 -31.032 -22.051 1.00 55.41 131 PRO A N 1
ATOM 1032 C CA . PRO A 1 131 ? -6.087 -32.065 -22.661 1.00 55.41 131 PRO A CA 1
ATOM 1033 C C . PRO A 1 131 ? -5.096 -31.486 -23.675 1.00 55.41 131 PRO A C 1
ATOM 1035 O O . PRO A 1 131 ? -5.383 -30.398 -24.230 1.00 55.41 131 PRO A O 1
#

Foldseek 3Di:
DVVVVCVVVVVDPLLVLLLVLQLLLLCLQPVVQLVVQLVVQLVVLVVVVVVVDDPVVVVVDDPCPSVVSSVVSNVVSSVVSSVVSSVQQVVCCVPPNSVRSNVVSNVSNVVSVVVSVVVVVVVVVVVVPDD

Secondary structure (DSSP, 8-state):
-HHHHHHHTT--HHHHHHHHHHHHHHHHHTHHHHHHHHHHHHHHHHHHHHHHS-HHHHTTPPTTHHHHHHHHHHHHTHHHHHHHHHHHHHHHHHHT-HHHHHHHHHHHHHHHHHHHHHHHHHHHHHHTT--